Protein AF-A0A941CSI1-F1 (afdb_monomer_lite)

pLDDT: mean 92.73, std 9.18, range [42.25, 98.62]

Organism: NCBI:txid2804028

Radius of gyration: 14.14 Å; chains: 1; bounding box: 33×37×36 Å

Secondary structure (DSSP, 8-state):
-PPPP-EEEEEEEEETTEEEEEEEEEEESS-GGG--GGG-B---TTS-GGGS-B-EEEEEE-TTSSSEEEETTTGGG---S-EEEEEEEES--TTSPEEETTEEEPPPPPEEPPTTTTTT-------

Structure (mmCIF, N/CA/C/O backbone):
data_AF-A0A941CSI1-F1
#
_entry.id   AF-A0A941CSI1-F1
#
loop_
_atom_site.group_PDB
_atom_site.id
_atom_site.type_symbol
_atom_site.label_atom_id
_atom_site.label_alt_id
_atom_site.label_comp_id
_atom_site.label_asym_id
_atom_site.label_entity_id
_atom_site.label_seq_id
_atom_site.pdbx_PDB_ins_code
_atom_site.Cartn_x
_atom_site.Cartn_y
_atom_site.Cartn_z
_atom_site.occupancy
_atom_site.B_iso_or_equiv
_atom_site.auth_seq_id
_atom_site.auth_comp_id
_atom_site.auth_asym_id
_atom_site.auth_atom_id
_atom_site.pdbx_PDB_model_num
ATOM 1 N N . MET A 1 1 ? 10.626 20.847 -15.849 1.00 42.25 1 MET A N 1
ATOM 2 C CA . MET A 1 1 ? 9.239 20.467 -15.522 1.00 42.25 1 MET A CA 1
ATOM 3 C C . MET A 1 1 ? 9.378 19.477 -14.387 1.00 42.25 1 MET A C 1
ATOM 5 O O . MET A 1 1 ? 9.920 18.411 -14.632 1.00 42.25 1 MET A O 1
ATOM 9 N N . GLU A 1 2 ? 9.093 19.879 -13.151 1.00 48.81 2 GLU A N 1
ATOM 10 C CA . GLU A 1 2 ? 9.150 18.946 -12.020 1.00 48.81 2 GLU A CA 1
ATOM 11 C C . GLU A 1 2 ? 8.033 17.922 -12.222 1.00 48.81 2 GLU A C 1
ATOM 13 O O . GLU A 1 2 ? 6.860 18.289 -12.328 1.00 48.81 2 GLU A O 1
ATOM 18 N N . SER A 1 3 ? 8.395 16.652 -12.390 1.00 58.06 3 SER A N 1
ATOM 19 C CA . SER A 1 3 ? 7.420 15.567 -12.427 1.00 58.06 3 SER A CA 1
ATOM 20 C C . SER A 1 3 ? 6.704 15.548 -11.080 1.00 58.06 3 SER A C 1
ATOM 22 O O . SER A 1 3 ? 7.340 15.413 -10.037 1.00 58.06 3 SER A O 1
ATOM 24 N N . LYS A 1 4 ? 5.384 15.743 -11.085 1.00 75.44 4 LYS A N 1
ATOM 25 C CA . LYS A 1 4 ? 4.578 15.702 -9.865 1.00 75.44 4 LYS A CA 1
ATOM 26 C C . LYS A 1 4 ? 4.642 14.284 -9.293 1.00 75.44 4 LYS A C 1
ATOM 28 O O . LYS A 1 4 ? 4.272 13.348 -9.994 1.00 75.44 4 LYS A O 1
ATOM 33 N N . LEU A 1 5 ? 5.081 14.142 -8.042 1.00 86.50 5 LEU A N 1
ATOM 34 C CA . LEU A 1 5 ? 4.975 12.879 -7.313 1.00 86.50 5 LEU A CA 1
ATOM 35 C C . LEU A 1 5 ? 3.495 12.491 -7.197 1.00 86.50 5 LEU A C 1
ATOM 37 O O . LEU A 1 5 ? 2.645 13.315 -6.851 1.00 86.50 5 LEU A O 1
ATOM 41 N N . THR A 1 6 ? 3.186 11.246 -7.535 1.00 91.44 6 THR A N 1
ATOM 42 C CA . THR A 1 6 ? 1.833 10.695 -7.554 1.00 91.44 6 THR A CA 1
ATOM 43 C C . THR A 1 6 ? 1.827 9.331 -6.889 1.00 91.44 6 THR A C 1
ATOM 45 O O . THR A 1 6 ? 2.711 8.513 -7.136 1.00 91.44 6 THR A O 1
ATOM 48 N N . VAL A 1 7 ? 0.810 9.100 -6.061 1.00 96.56 7 VAL A N 1
ATOM 49 C CA . VAL A 1 7 ? 0.484 7.789 -5.505 1.00 96.56 7 VAL A CA 1
ATOM 50 C C . VAL A 1 7 ? -0.897 7.409 -6.007 1.00 96.56 7 VAL A C 1
ATOM 52 O O . VAL A 1 7 ? -1.847 8.186 -5.889 1.00 96.56 7 VAL A O 1
ATOM 55 N N . GLN A 1 8 ? -1.003 6.223 -6.584 1.00 97.06 8 GLN A N 1
ATOM 56 C CA . GLN A 1 8 ? -2.242 5.645 -7.068 1.00 97.06 8 GLN A CA 1
ATOM 57 C C . GLN A 1 8 ? -2.528 4.365 -6.293 1.00 97.06 8 GLN A C 1
ATOM 59 O O . GLN A 1 8 ? -1.763 3.408 -6.367 1.00 97.06 8 GLN A O 1
ATOM 64 N N . LEU A 1 9 ? -3.665 4.331 -5.603 1.00 97.94 9 LEU A N 1
ATOM 65 C CA . LEU A 1 9 ? -4.209 3.096 -5.053 1.00 97.94 9 LEU A CA 1
ATOM 66 C C . LEU A 1 9 ? -4.750 2.227 -6.192 1.00 97.94 9 LEU A C 1
ATOM 68 O O . LEU A 1 9 ? -5.655 2.646 -6.915 1.00 97.94 9 LEU A O 1
ATOM 72 N N . LEU A 1 10 ? -4.180 1.036 -6.359 1.00 98.12 10 LEU A N 1
A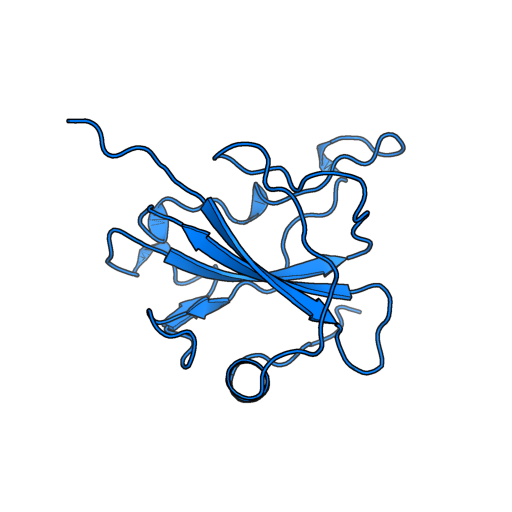TOM 73 C CA . LEU A 1 10 ? -4.622 0.051 -7.346 1.00 98.12 10 LEU A CA 1
ATOM 74 C C . LEU A 1 10 ? -5.722 -0.846 -6.777 1.00 98.12 10 LEU A C 1
ATOM 76 O O . LEU A 1 10 ? -6.675 -1.168 -7.485 1.00 98.12 10 LEU A O 1
ATOM 80 N N . GLY A 1 11 ? -5.625 -1.193 -5.494 1.00 98.06 11 GLY A N 1
ATOM 81 C CA . GLY A 1 11 ? -6.651 -1.968 -4.816 1.00 98.06 11 GLY A CA 1
ATOM 82 C C . GLY A 1 11 ? -6.427 -2.087 -3.316 1.00 98.06 11 GLY A C 1
ATOM 83 O O . GLY A 1 11 ? -5.312 -1.940 -2.818 1.00 98.06 11 GLY A O 1
ATOM 84 N N . VAL A 1 12 ? -7.527 -2.359 -2.620 1.00 98.19 12 VAL A N 1
ATOM 85 C CA . VAL A 1 12 ? -7.545 -2.859 -1.247 1.00 98.19 12 VAL A CA 1
ATOM 86 C C . VAL A 1 12 ? -8.178 -4.239 -1.308 1.00 98.19 12 VAL A C 1
ATOM 88 O O . VAL A 1 12 ? -9.248 -4.405 -1.907 1.00 98.19 12 VAL A O 1
ATOM 91 N N . TYR A 1 13 ? -7.515 -5.229 -0.725 1.00 97.69 13 TYR A N 1
ATOM 92 C CA . TYR A 1 13 ? -7.889 -6.623 -0.878 1.00 97.69 13 TYR A CA 1
ATOM 93 C C . TYR A 1 13 ? -8.148 -7.301 0.461 1.00 97.69 13 TYR A C 1
ATOM 95 O O . TYR A 1 13 ? -7.394 -7.127 1.415 1.00 97.69 13 TYR A O 1
ATOM 103 N N . THR A 1 14 ? -9.218 -8.090 0.522 1.00 96.06 14 THR A N 1
ATOM 104 C CA . THR A 1 14 ? -9.556 -8.920 1.683 1.00 96.06 14 THR A CA 1
ATOM 105 C C . THR A 1 14 ? -8.680 -10.166 1.729 1.00 96.06 14 THR A C 1
ATOM 107 O O . THR A 1 14 ? -8.491 -10.814 0.694 1.00 96.06 14 THR A O 1
ATOM 110 N N . ILE A 1 15 ? -8.252 -10.561 2.926 1.00 93.75 15 ILE A N 1
ATOM 111 C CA . ILE A 1 15 ? -7.527 -11.814 3.159 1.00 93.75 15 ILE A CA 1
ATOM 112 C C . ILE A 1 15 ? -8.504 -12.905 3.598 1.00 93.75 15 ILE A C 1
ATOM 114 O O . ILE A 1 15 ? -9.360 -12.701 4.459 1.00 93.75 15 ILE A O 1
ATOM 118 N N . ASN A 1 16 ? -8.425 -14.082 2.973 1.00 88.50 16 ASN A N 1
ATOM 119 C CA . ASN A 1 16 ? -9.360 -15.160 3.275 1.00 88.50 16 ASN A CA 1
ATOM 120 C C . ASN A 1 16 ? -9.166 -15.658 4.715 1.00 88.50 16 ASN A C 1
ATOM 122 O O . ASN A 1 16 ? -8.060 -16.008 5.112 1.00 88.50 16 ASN A O 1
ATOM 126 N N . GLY A 1 17 ? -10.253 -15.716 5.483 1.00 87.25 17 GLY A N 1
ATOM 127 C CA . GLY A 1 17 ? -10.224 -16.160 6.877 1.00 87.25 17 GLY A CA 1
ATOM 128 C C . GLY A 1 17 ? -9.753 -15.110 7.88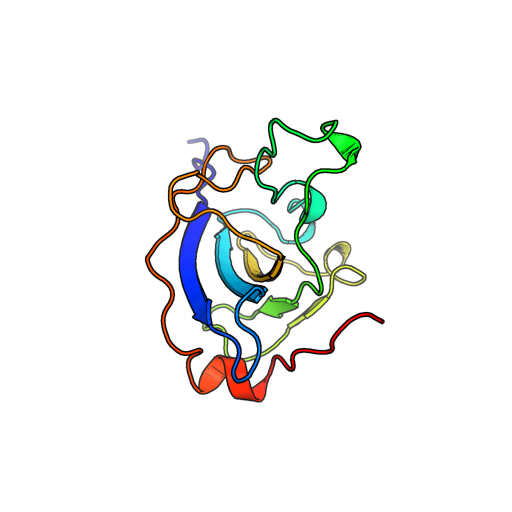8 1.00 87.25 17 GLY A C 1
ATOM 129 O O . GLY A 1 17 ? -9.740 -15.424 9.076 1.00 87.25 17 GLY A O 1
ATOM 130 N N . VAL A 1 18 ? -9.430 -13.879 7.463 1.00 89.50 18 VAL A N 1
ATOM 131 C CA . VAL A 1 18 ? -8.994 -12.797 8.362 1.00 89.50 18 VAL A CA 1
ATOM 132 C C . VAL A 1 18 ? -9.730 -11.496 8.033 1.00 89.50 18 VAL A C 1
ATOM 134 O O . VAL A 1 18 ? -9.596 -10.961 6.938 1.00 89.50 18 VAL A O 1
ATOM 137 N N . SER A 1 19 ? -10.537 -10.982 8.968 1.00 87.00 19 SER A N 1
ATOM 138 C CA . SER A 1 19 ? -11.393 -9.804 8.727 1.00 87.00 19 SER A CA 1
ATOM 139 C C . SER A 1 19 ? -10.685 -8.467 8.901 1.00 87.00 19 SER A C 1
ATOM 141 O O . SER A 1 19 ? -11.084 -7.475 8.296 1.00 87.00 19 SER A O 1
ATOM 143 N N . ASP A 1 20 ? -9.654 -8.436 9.739 1.00 91.31 20 ASP A N 1
ATOM 144 C CA . ASP A 1 20 ? -9.082 -7.183 10.230 1.00 91.31 20 ASP A CA 1
ATOM 145 C C . ASP A 1 20 ? -7.796 -6.802 9.491 1.00 91.31 20 ASP A C 1
ATOM 147 O O . ASP A 1 20 ? -7.148 -5.818 9.839 1.00 91.31 20 ASP A O 1
ATOM 151 N N . ILE A 1 21 ? -7.437 -7.563 8.455 1.00 94.62 21 ILE A N 1
ATOM 152 C CA . ILE A 1 21 ? -6.217 -7.387 7.671 1.00 94.62 21 ILE A CA 1
ATOM 153 C C . ILE A 1 21 ? -6.588 -7.208 6.213 1.00 94.62 21 ILE A C 1
ATOM 155 O O . ILE A 1 21 ? -7.387 -7.962 5.653 1.00 94.62 21 ILE A O 1
ATOM 159 N N . HIS A 1 22 ? -5.966 -6.212 5.599 1.00 96.81 22 HIS A N 1
ATOM 160 C CA . HIS A 1 22 ? -6.125 -5.932 4.186 1.00 96.81 22 HIS A CA 1
ATOM 161 C C . HIS A 1 22 ? -4.758 -5.825 3.528 1.00 96.81 22 HIS A C 1
ATOM 163 O O . HIS A 1 22 ? -3.845 -5.232 4.100 1.00 96.81 22 HIS A O 1
ATOM 169 N N . LEU A 1 23 ? -4.640 -6.363 2.316 1.00 97.75 23 LEU A N 1
ATOM 170 C CA . LEU A 1 23 ? -3.500 -6.111 1.440 1.00 97.75 23 LEU A CA 1
ATOM 171 C C . LEU A 1 23 ? -3.813 -4.884 0.588 1.00 97.75 23 LEU A C 1
ATOM 173 O O . LEU A 1 23 ? -4.852 -4.829 -0.070 1.00 97.75 23 LEU A O 1
ATOM 177 N N . LEU A 1 24 ? -2.927 -3.900 0.594 1.00 98.25 24 LEU A N 1
ATOM 178 C CA . LEU A 1 24 ? -3.029 -2.721 -0.251 1.00 98.25 24 LEU A CA 1
ATOM 179 C C . LEU A 1 24 ? -2.010 -2.851 -1.362 1.00 98.25 24 LEU A C 1
ATOM 181 O O . LEU A 1 24 ? -0.913 -3.344 -1.138 1.00 98.25 24 LEU A O 1
ATOM 185 N N . GLU A 1 25 ? -2.364 -2.375 -2.547 1.00 98.62 25 GLU A N 1
ATOM 186 C CA . GLU A 1 25 ? -1.449 -2.309 -3.677 1.00 98.62 25 GLU A CA 1
ATOM 187 C C . GLU A 1 25 ? -1.437 -0.893 -4.241 1.00 98.62 25 GLU A C 1
ATOM 189 O O . GLU A 1 25 ? -2.485 -0.337 -4.590 1.00 98.62 25 GLU A O 1
ATOM 194 N N . LEU A 1 26 ? -0.244 -0.313 -4.340 1.00 98.38 26 LEU A N 1
ATOM 195 C CA . LEU A 1 26 ? -0.021 1.057 -4.778 1.00 98.38 26 LEU A CA 1
ATOM 196 C C . LEU A 1 26 ? 0.921 1.102 -5.980 1.00 98.38 26 LEU A C 1
ATOM 198 O O . LEU A 1 26 ? 1.828 0.283 -6.116 1.00 98.38 26 LEU A O 1
ATOM 202 N N . ASN A 1 27 ? 0.736 2.123 -6.812 1.00 98.06 27 ASN A N 1
ATOM 203 C CA . ASN A 1 27 ? 1.721 2.576 -7.782 1.00 98.06 27 ASN A CA 1
ATOM 204 C C . ASN A 1 27 ? 2.188 3.984 -7.397 1.00 98.06 27 ASN A C 1
ATOM 206 O O . ASN A 1 27 ? 1.365 4.876 -7.184 1.00 98.06 27 ASN A O 1
ATOM 210 N N . ILE A 1 28 ? 3.495 4.184 -7.292 1.00 97.38 28 ILE A N 1
ATOM 211 C CA . ILE A 1 28 ? 4.125 5.407 -6.796 1.00 97.38 28 ILE A CA 1
ATOM 212 C C . ILE A 1 28 ? 5.108 5.883 -7.860 1.00 97.38 28 ILE A C 1
ATOM 214 O O . ILE A 1 28 ? 5.977 5.131 -8.293 1.00 97.38 28 ILE A O 1
ATOM 218 N N . SER A 1 29 ? 5.016 7.144 -8.275 1.00 96.31 29 SER A N 1
ATOM 219 C CA . SER A 1 29 ? 5.981 7.740 -9.207 1.00 96.31 29 SER A CA 1
ATOM 220 C C . SER A 1 29 ? 7.257 8.197 -8.481 1.00 96.31 29 SER A C 1
ATOM 222 O O . SER A 1 29 ? 7.573 9.388 -8.480 1.00 96.31 29 SER A O 1
ATOM 224 N N . SER A 1 30 ? 7.915 7.263 -7.795 1.00 95.56 30 SER A N 1
ATOM 225 C CA . SER A 1 30 ? 9.147 7.445 -7.023 1.00 95.56 30 SER A CA 1
ATOM 226 C C . SER A 1 30 ? 10.001 6.181 -7.126 1.00 95.56 30 SER A C 1
ATOM 228 O O . SER A 1 30 ? 9.446 5.084 -7.253 1.00 95.56 30 SER A O 1
ATOM 230 N N . SER A 1 31 ? 11.328 6.328 -7.049 1.00 95.44 31 SER A N 1
ATOM 231 C CA . SER A 1 31 ? 12.250 5.187 -6.952 1.00 95.44 31 SER A CA 1
ATOM 232 C C . SER A 1 31 ? 11.922 4.343 -5.718 1.00 95.44 31 SER A C 1
ATOM 234 O O . SER A 1 31 ? 11.568 4.940 -4.697 1.00 95.44 31 SER A O 1
ATOM 236 N N . PRO A 1 32 ? 12.079 3.006 -5.763 1.00 95.94 32 PRO A N 1
ATOM 237 C CA . PRO A 1 32 ? 11.899 2.149 -4.594 1.00 95.94 32 PRO A CA 1
ATOM 238 C C . PRO A 1 32 ? 12.679 2.633 -3.373 1.00 95.94 32 PRO A C 1
ATOM 240 O O . PRO A 1 32 ? 12.094 2.738 -2.304 1.00 95.94 32 PRO A O 1
ATOM 243 N N . SER A 1 33 ? 13.940 3.038 -3.559 1.00 94.88 33 SER A N 1
ATOM 244 C CA . SER A 1 33 ? 14.828 3.577 -2.514 1.00 94.88 33 SER A CA 1
ATOM 245 C C . SER A 1 33 ? 14.327 4.860 -1.836 1.00 94.88 33 SER A C 1
ATOM 247 O O . SER A 1 33 ? 14.818 5.238 -0.780 1.00 94.88 33 SER A O 1
ATOM 249 N N . ASP A 1 34 ? 13.393 5.580 -2.463 1.00 95.25 34 ASP A N 1
ATOM 250 C CA . ASP A 1 34 ? 12.836 6.828 -1.930 1.00 95.25 34 ASP A CA 1
ATOM 25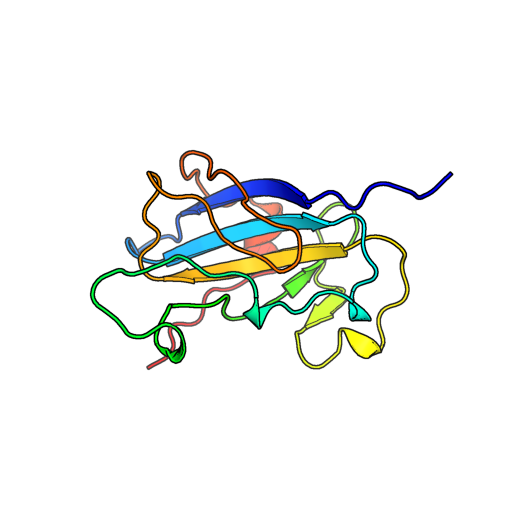1 C C . ASP A 1 34 ? 11.510 6.600 -1.179 1.00 95.25 34 ASP A C 1
ATOM 253 O O . ASP A 1 34 ? 10.942 7.553 -0.630 1.00 95.25 34 ASP A O 1
ATOM 257 N N . VAL A 1 35 ? 10.982 5.369 -1.199 1.00 95.25 35 VAL A N 1
ATOM 258 C CA . VAL A 1 35 ? 9.714 5.002 -0.560 1.00 95.25 35 VAL A CA 1
ATOM 259 C C . VAL A 1 35 ? 9.971 4.585 0.888 1.00 95.25 35 VAL A C 1
ATOM 261 O O . VAL A 1 35 ? 10.370 3.460 1.172 1.00 95.25 35 VAL A O 1
ATOM 264 N N . ASP A 1 36 ? 9.655 5.476 1.823 1.00 95.12 36 ASP A N 1
ATOM 265 C CA . ASP A 1 36 ? 9.532 5.167 3.244 1.00 95.12 36 ASP A CA 1
ATOM 266 C C . ASP A 1 36 ? 8.206 4.442 3.486 1.00 95.12 36 ASP A C 1
ATOM 268 O O . ASP A 1 36 ? 7.144 5.056 3.658 1.00 95.12 36 ASP A O 1
ATOM 272 N N . VAL A 1 37 ? 8.267 3.110 3.491 1.00 94.75 37 VAL A N 1
ATOM 273 C CA . VAL A 1 37 ? 7.069 2.287 3.663 1.00 94.75 37 VAL A CA 1
ATOM 274 C C . VAL A 1 37 ? 6.460 2.440 5.067 1.00 94.75 37 VAL A C 1
ATOM 276 O O . VAL A 1 37 ? 5.242 2.373 5.234 1.00 94.75 37 VAL A O 1
ATOM 279 N N . SER A 1 38 ? 7.269 2.794 6.071 1.00 93.25 38 SER A N 1
ATOM 280 C CA . SER A 1 38 ? 6.774 3.075 7.425 1.00 93.25 38 SER A CA 1
ATOM 281 C C . SER A 1 38 ? 5.915 4.345 7.493 1.00 93.25 38 SER A C 1
ATOM 283 O O . SER A 1 38 ? 5.132 4.527 8.427 1.00 93.25 38 SER A O 1
ATOM 285 N N . SER A 1 39 ? 6.003 5.215 6.479 1.00 95.31 39 SER A N 1
ATOM 286 C CA . SER A 1 39 ? 5.164 6.409 6.387 1.00 95.31 39 SER A CA 1
ATOM 287 C C . SER A 1 39 ? 3.702 6.097 6.056 1.00 95.31 39 SER A C 1
ATOM 289 O O . SER A 1 39 ? 2.843 6.938 6.335 1.00 95.31 39 SER A O 1
ATOM 291 N N . PHE A 1 40 ? 3.405 4.917 5.489 1.00 97.00 40 PHE A N 1
ATOM 292 C CA . PHE A 1 40 ? 2.037 4.486 5.206 1.00 97.00 40 PHE A CA 1
ATOM 293 C C . PHE A 1 40 ? 1.332 4.096 6.504 1.00 97.00 40 PHE A C 1
ATOM 295 O O . PHE A 1 40 ? 1.638 3.071 7.102 1.00 97.00 40 PHE A O 1
ATOM 302 N N . THR A 1 41 ? 0.391 4.924 6.957 1.00 97.25 41 THR A N 1
ATOM 303 C CA . THR A 1 41 ? -0.267 4.760 8.263 1.00 97.25 41 THR A CA 1
ATOM 304 C C . THR A 1 41 ? -1.683 5.332 8.271 1.00 97.25 41 THR A C 1
ATOM 306 O O . THR A 1 41 ? -2.047 6.125 7.405 1.00 97.25 41 THR A O 1
ATOM 309 N N . GLN A 1 42 ? -2.500 4.985 9.265 1.00 96.56 42 GLN A N 1
ATOM 310 C CA . GLN A 1 42 ? -3.749 5.691 9.552 1.00 96.56 42 GLN A CA 1
ATOM 311 C C . GLN A 1 42 ? -3.729 6.303 10.947 1.00 96.56 42 GLN A C 1
ATOM 313 O O . GLN A 1 42 ? -3.304 5.689 11.923 1.00 96.56 42 GLN A O 1
ATOM 318 N N . LYS A 1 43 ? -4.263 7.524 11.047 1.00 94.69 43 LYS A N 1
ATOM 319 C CA . LYS A 1 43 ? -4.438 8.202 12.327 1.00 94.69 43 LYS A CA 1
ATOM 320 C C . LYS A 1 43 ? -5.444 7.463 13.209 1.00 94.69 43 LYS A C 1
ATOM 322 O O . LYS A 1 43 ? -6.647 7.459 12.918 1.00 94.69 43 LYS A O 1
ATOM 327 N N . ASP A 1 44 ? -4.964 6.979 14.350 1.00 93.88 44 ASP A N 1
ATOM 328 C CA . ASP A 1 44 ? -5.803 6.571 15.473 1.00 93.88 44 ASP A CA 1
ATOM 329 C C . ASP A 1 44 ? -5.782 7.652 16.563 1.00 93.88 44 ASP A C 1
ATOM 331 O O . ASP A 1 44 ? -4.779 7.870 17.239 1.00 93.88 44 ASP A O 1
ATOM 335 N N . ASP A 1 45 ? -6.910 8.341 16.746 1.00 92.38 45 ASP A N 1
ATOM 336 C CA . ASP A 1 45 ? -7.062 9.399 17.753 1.00 92.38 45 ASP A CA 1
ATOM 337 C C . ASP A 1 45 ? -6.979 8.880 19.200 1.00 92.38 45 ASP A C 1
ATOM 339 O O . ASP A 1 45 ? -6.883 9.677 20.134 1.00 92.38 45 ASP A O 1
ATOM 343 N N . LYS A 1 46 ? -7.032 7.558 19.402 1.00 93.69 46 LYS A N 1
ATOM 344 C CA . LYS A 1 46 ? -6.923 6.915 20.717 1.00 93.69 46 LYS A CA 1
ATOM 345 C C . LYS A 1 46 ? -5.481 6.593 21.106 1.00 93.69 46 LYS A C 1
ATOM 347 O O . LYS A 1 46 ? -5.239 6.286 22.272 1.00 93.69 46 LYS A O 1
ATOM 352 N N . LEU A 1 47 ? -4.547 6.644 20.157 1.00 93.62 47 LEU A N 1
ATOM 353 C CA . LEU A 1 47 ? -3.157 6.241 20.341 1.00 93.62 47 LEU A CA 1
ATOM 354 C C . LEU A 1 47 ? -2.201 7.409 20.057 1.00 93.62 47 LEU A C 1
ATOM 356 O O . LEU A 1 47 ? -2.501 8.276 19.227 1.00 93.62 47 LEU A O 1
ATOM 360 N N . PRO A 1 48 ? -1.032 7.458 20.721 1.00 94.94 48 PRO A N 1
ATOM 361 C CA . PRO A 1 48 ? 0.032 8.360 20.305 1.00 94.94 48 PRO A CA 1
ATOM 362 C C . PRO A 1 48 ? 0.524 7.985 18.896 1.00 94.94 48 PRO A C 1
ATOM 364 O O . PRO A 1 48 ? 0.391 6.843 18.458 1.00 94.94 48 PRO A O 1
ATOM 367 N N . LYS A 1 49 ? 1.071 8.968 18.168 1.00 90.62 49 LYS A N 1
ATOM 368 C CA . LYS A 1 49 ? 1.415 8.831 16.740 1.00 90.62 49 LYS A CA 1
ATOM 369 C C . LYS A 1 49 ? 2.404 7.698 16.450 1.00 90.62 49 LYS A C 1
ATOM 371 O O . LYS A 1 49 ? 2.302 7.053 15.417 1.00 90.62 49 LYS A O 1
ATOM 376 N N . ASP A 1 50 ? 3.357 7.479 17.344 1.00 92.00 50 ASP A N 1
ATOM 377 C CA . ASP A 1 50 ? 4.354 6.405 17.263 1.00 92.00 50 ASP A CA 1
ATOM 378 C C . ASP A 1 50 ? 3.765 5.000 17.471 1.00 92.00 50 ASP A C 1
ATOM 380 O O . ASP A 1 50 ? 4.447 4.011 17.234 1.00 92.00 50 ASP A O 1
ATOM 384 N N . SER A 1 51 ? 2.507 4.916 17.904 1.00 92.38 51 SER A N 1
ATOM 385 C CA . SER A 1 51 ? 1.755 3.672 18.077 1.00 92.38 51 SER A CA 1
ATOM 386 C C . SER A 1 51 ? 0.680 3.477 17.004 1.00 92.38 51 SER A C 1
ATOM 388 O O . SER A 1 51 ? -0.135 2.560 17.111 1.00 92.38 51 SER A O 1
ATOM 390 N N . TRP A 1 52 ? 0.622 4.347 15.991 1.00 95.00 52 TRP A N 1
ATOM 391 C CA . TRP A 1 52 ? -0.259 4.125 14.847 1.00 95.00 52 TRP A CA 1
ATOM 392 C C . TRP A 1 52 ? 0.235 2.937 14.029 1.00 95.00 52 TRP A C 1
ATOM 394 O O . TRP A 1 52 ? 1.435 2.730 13.879 1.00 95.00 52 TRP A O 1
ATOM 404 N N . GLN A 1 53 ? -0.707 2.163 13.492 1.00 92.88 53 GLN A N 1
ATOM 405 C CA . GLN A 1 53 ? -0.380 1.037 12.624 1.00 92.88 53 GLN A CA 1
ATOM 406 C C . GLN A 1 53 ? 0.276 1.546 11.342 1.00 92.88 53 GLN A C 1
ATOM 408 O O . GLN A 1 53 ? -0.199 2.517 10.742 1.00 92.88 53 GLN A O 1
ATOM 413 N N . THR A 1 54 ? 1.351 0.887 10.933 1.00 95.25 54 THR A N 1
ATOM 414 C CA . THR A 1 54 ? 2.046 1.139 9.672 1.00 95.25 54 THR A CA 1
ATOM 415 C C . THR A 1 54 ? 1.898 -0.061 8.750 1.00 95.25 54 THR A C 1
ATOM 417 O O . THR A 1 54 ? 1.394 -1.108 9.166 1.00 95.25 54 THR A O 1
ATOM 420 N N . ALA A 1 55 ? 2.342 0.098 7.506 1.00 95.88 55 ALA A N 1
ATOM 421 C CA . ALA A 1 55 ? 2.528 -1.022 6.599 1.00 95.88 55 ALA A CA 1
ATOM 422 C C . ALA A 1 55 ? 3.345 -2.150 7.258 1.00 95.88 55 ALA A C 1
ATOM 424 O O . ALA A 1 55 ? 4.195 -1.899 8.119 1.00 95.88 55 ALA A O 1
ATOM 425 N N . TYR A 1 56 ? 3.017 -3.378 6.866 1.00 93.38 56 TYR A N 1
ATOM 426 C CA . TYR A 1 56 ? 3.646 -4.612 7.315 1.00 93.38 56 TYR A CA 1
ATOM 427 C C . TYR A 1 56 ? 3.844 -5.559 6.126 1.00 93.38 56 TYR A C 1
ATOM 429 O O . TYR A 1 56 ? 2.977 -5.621 5.251 1.00 93.38 56 TYR A O 1
ATOM 437 N N . ASP A 1 57 ? 4.953 -6.303 6.139 1.00 94.19 57 ASP A N 1
ATOM 438 C CA . ASP A 1 57 ? 5.330 -7.325 5.152 1.00 94.19 57 ASP A CA 1
ATOM 439 C C . ASP A 1 57 ? 5.248 -6.801 3.710 1.00 94.19 57 ASP A C 1
ATOM 441 O O . ASP A 1 57 ? 4.335 -7.069 2.925 1.00 94.19 57 ASP A O 1
ATOM 445 N N . GLU A 1 58 ? 6.187 -5.906 3.413 1.00 95.75 58 GLU A N 1
ATOM 446 C CA . GLU A 1 58 ? 6.244 -5.146 2.179 1.00 95.75 58 GLU A CA 1
ATOM 447 C C . GLU A 1 58 ? 6.858 -5.942 1.026 1.00 95.75 58 GLU A C 1
ATOM 449 O O . GLU A 1 58 ? 8.010 -6.386 1.075 1.00 95.75 58 GLU A O 1
ATOM 454 N N . HIS A 1 59 ? 6.139 -5.976 -0.091 1.00 97.56 59 HIS A N 1
ATOM 455 C CA . HIS A 1 59 ? 6.589 -6.574 -1.338 1.00 97.56 59 HIS A CA 1
ATOM 456 C C . HIS A 1 59 ? 6.661 -5.527 -2.446 1.00 97.56 59 HIS A C 1
ATOM 458 O O . HIS A 1 59 ? 5.644 -4.984 -2.887 1.00 97.56 59 HIS A O 1
ATOM 464 N N . PHE A 1 60 ? 7.866 -5.279 -2.951 1.00 98.00 60 PHE A N 1
ATOM 465 C CA . PHE A 1 60 ? 8.080 -4.510 -4.171 1.00 98.00 60 PHE A CA 1
ATOM 466 C C . PHE A 1 60 ? 7.818 -5.421 -5.364 1.00 98.00 60 PHE A C 1
ATOM 468 O O . PHE A 1 60 ? 8.344 -6.533 -5.438 1.00 98.00 60 PHE A O 1
ATOM 475 N N . LEU A 1 61 ? 6.993 -4.958 -6.295 1.00 98.31 61 LEU A N 1
ATOM 476 C CA . LEU A 1 61 ? 6.513 -5.739 -7.426 1.00 98.31 61 LEU A CA 1
ATOM 477 C C . LEU A 1 61 ? 7.067 -5.201 -8.745 1.00 98.31 61 LEU A C 1
ATOM 479 O O . LEU A 1 61 ? 7.370 -4.013 -8.873 1.00 98.31 61 LEU A O 1
ATOM 483 N N . ASN A 1 62 ? 7.140 -6.070 -9.751 1.00 97.06 62 ASN A N 1
ATOM 484 C CA . ASN A 1 62 ? 7.337 -5.639 -11.134 1.00 97.06 62 ASN A CA 1
ATOM 485 C C . ASN A 1 62 ? 6.142 -4.793 -11.640 1.00 97.06 62 ASN A C 1
ATOM 487 O O . ASN A 1 62 ? 5.080 -4.721 -11.013 1.00 97.06 62 ASN A O 1
ATOM 491 N N . ASP A 1 63 ? 6.301 -4.151 -12.801 1.00 95.81 63 ASP A N 1
ATOM 492 C CA . ASP A 1 63 ? 5.334 -3.176 -13.331 1.00 95.81 63 ASP A CA 1
ATOM 493 C C . ASP A 1 63 ? 3.903 -3.716 -13.462 1.00 95.81 63 ASP A C 1
ATOM 495 O O . ASP A 1 63 ? 2.942 -2.975 -13.243 1.00 95.81 63 ASP A O 1
ATOM 499 N N . ASP A 1 64 ? 3.728 -4.996 -13.799 1.00 96.12 64 ASP A N 1
ATOM 500 C CA . ASP A 1 64 ? 2.414 -5.627 -13.962 1.00 96.12 64 ASP A CA 1
ATOM 501 C C . ASP A 1 64 ? 1.899 -6.333 -12.691 1.00 96.12 64 ASP A C 1
ATOM 503 O O . ASP A 1 64 ? 0.715 -6.689 -12.623 1.00 96.12 64 ASP A O 1
ATOM 507 N N . GLY A 1 65 ? 2.714 -6.388 -11.634 1.00 97.38 65 GLY A N 1
ATOM 508 C CA . GLY A 1 65 ? 2.354 -6.935 -10.332 1.00 97.38 65 GLY A CA 1
ATOM 509 C C . GLY A 1 65 ? 2.192 -8.453 -10.356 1.00 97.38 65 GLY A C 1
ATOM 510 O O . GLY A 1 65 ? 1.279 -8.978 -9.713 1.00 97.38 65 GLY A O 1
ATOM 511 N N . THR A 1 66 ? 3.002 -9.137 -11.162 1.00 97.69 66 THR A N 1
ATOM 512 C CA . THR A 1 66 ? 3.020 -10.599 -11.303 1.00 97.69 66 THR A CA 1
ATOM 513 C C . THR A 1 66 ? 4.229 -11.258 -10.648 1.00 97.69 66 THR A C 1
ATOM 515 O O . THR A 1 66 ? 4.224 -12.478 -10.509 1.00 97.69 66 THR A O 1
ATOM 518 N N . GLU A 1 67 ? 5.224 -10.482 -10.214 1.00 97.62 67 GLU A N 1
ATOM 519 C CA . GLU A 1 67 ? 6.434 -10.973 -9.547 1.00 97.62 67 GLU A CA 1
ATOM 520 C C . GLU A 1 67 ? 6.837 -10.034 -8.405 1.00 97.62 67 GLU A C 1
ATOM 522 O O . GLU A 1 67 ? 6.742 -8.810 -8.542 1.00 97.62 67 GLU A O 1
ATOM 527 N N . VAL A 1 68 ? 7.327 -10.606 -7.301 1.00 97.75 68 VAL A N 1
ATOM 528 C CA . VAL A 1 68 ? 8.032 -9.861 -6.250 1.00 97.75 68 VAL A CA 1
ATOM 529 C C . VAL A 1 68 ? 9.479 -9.676 -6.696 1.00 97.75 68 VAL A C 1
ATOM 531 O O . VAL A 1 68 ? 10.178 -10.651 -6.970 1.00 97.75 68 VAL A O 1
ATOM 534 N N . ILE A 1 69 ? 9.918 -8.424 -6.786 1.00 96.94 69 ILE A N 1
ATOM 535 C CA . ILE A 1 69 ? 11.273 -8.042 -7.210 1.00 96.94 69 ILE A CA 1
ATOM 536 C C . ILE A 1 69 ? 12.152 -7.583 -6.046 1.00 96.94 69 ILE A C 1
ATOM 538 O O . ILE A 1 69 ? 13.349 -7.396 -6.237 1.00 96.94 69 ILE A O 1
ATOM 542 N N . GLY A 1 70 ? 11.576 -7.410 -4.857 1.00 95.62 70 GLY A N 1
ATOM 543 C CA . GLY A 1 70 ? 12.321 -7.125 -3.640 1.00 95.62 70 GLY A CA 1
ATOM 544 C C . GLY A 1 70 ? 11.423 -6.949 -2.422 1.00 95.62 70 GLY A C 1
ATOM 545 O O . GLY A 1 70 ? 10.198 -6.870 -2.524 1.00 95.62 70 GLY A O 1
ATOM 546 N N . THR A 1 71 ? 12.063 -6.871 -1.267 1.00 93.75 71 THR A N 1
ATOM 547 C CA . THR A 1 71 ? 11.442 -6.652 0.046 1.00 93.75 71 THR A CA 1
ATOM 548 C C . THR A 1 71 ? 11.900 -5.328 0.658 1.00 93.75 71 THR A C 1
ATOM 550 O O . THR A 1 71 ? 12.759 -4.637 0.101 1.00 93.75 71 THR A O 1
ATOM 553 N N . TYR A 1 72 ? 11.398 -4.989 1.849 1.00 88.06 72 TYR A N 1
ATOM 554 C CA . TYR A 1 72 ? 11.908 -3.854 2.626 1.00 88.06 72 TYR A CA 1
ATOM 555 C C . TYR A 1 72 ? 13.435 -3.895 2.840 1.00 88.06 72 TYR A C 1
ATOM 557 O O . TYR A 1 72 ? 14.080 -2.855 2.862 1.00 88.06 72 TYR A O 1
ATOM 565 N N . LEU A 1 73 ? 14.066 -5.069 2.943 1.00 89.88 73 LEU A N 1
ATOM 566 C CA . LEU A 1 73 ? 15.523 -5.154 3.133 1.00 89.88 73 LEU A CA 1
ATOM 567 C C . LEU A 1 73 ? 16.327 -4.924 1.844 1.00 89.88 73 LEU A C 1
ATOM 569 O O . LEU A 1 73 ? 17.533 -4.693 1.902 1.00 89.88 73 LEU A O 1
ATOM 573 N N . GLU A 1 74 ? 15.676 -5.006 0.687 1.00 92.06 74 GLU A N 1
ATOM 574 C CA . GLU A 1 74 ? 16.329 -5.028 -0.625 1.00 92.06 74 GLU A CA 1
ATOM 575 C C . GLU A 1 74 ? 15.993 -3.791 -1.469 1.00 92.06 74 GLU A C 1
ATOM 577 O O . GLU A 1 74 ? 16.626 -3.570 -2.503 1.00 92.06 74 GLU A O 1
ATOM 582 N N . HIS A 1 75 ? 15.031 -2.970 -1.029 1.00 89.12 75 HIS A N 1
ATOM 583 C CA . HIS A 1 75 ? 14.494 -1.847 -1.802 1.00 89.12 75 HIS A CA 1
ATOM 584 C C . HIS A 1 75 ? 15.552 -0.818 -2.228 1.00 89.12 75 HIS A C 1
ATOM 586 O O . HIS A 1 75 ? 15.482 -0.309 -3.345 1.00 89.12 75 HIS A O 1
ATOM 592 N N . ASP A 1 76 ? 16.583 -0.589 -1.408 1.00 89.62 76 ASP A N 1
ATOM 593 C CA . ASP A 1 76 ? 17.713 0.300 -1.721 1.00 89.62 76 ASP A CA 1
ATOM 594 C C . ASP A 1 76 ? 18.536 -0.150 -2.938 1.00 89.62 76 ASP A C 1
ATOM 596 O O . ASP A 1 76 ? 19.226 0.652 -3.568 1.00 89.62 76 ASP A O 1
ATOM 600 N N . SER A 1 77 ? 18.499 -1.445 -3.265 1.00 90.62 77 SER A N 1
ATOM 601 C CA . SER A 1 77 ? 19.219 -2.011 -4.412 1.00 90.62 77 SER A CA 1
ATOM 602 C C . SER A 1 77 ? 18.379 -2.027 -5.690 1.00 90.62 77 SER A C 1
ATOM 604 O O . SER A 1 77 ? 18.908 -2.327 -6.765 1.00 90.62 77 SER A O 1
ATOM 606 N N . LEU A 1 78 ? 17.081 -1.721 -5.598 1.00 91.50 78 LEU A N 1
ATOM 607 C CA . LEU A 1 78 ? 16.188 -1.675 -6.748 1.00 91.50 78 LEU A CA 1
ATOM 608 C C . LEU A 1 78 ? 16.383 -0.365 -7.515 1.00 91.50 78 LEU A C 1
ATOM 610 O O . LEU A 1 78 ? 16.496 0.715 -6.940 1.00 91.50 78 LEU A O 1
ATOM 614 N N . ILE A 1 79 ? 16.405 -0.464 -8.843 1.00 90.56 79 ILE A N 1
ATOM 615 C CA . ILE A 1 79 ? 16.631 0.674 -9.737 1.00 90.56 79 ILE A CA 1
ATOM 616 C C . ILE A 1 79 ? 15.350 0.935 -10.524 1.00 90.56 79 ILE A C 1
ATOM 618 O O . ILE A 1 79 ? 14.873 0.059 -11.242 1.00 90.56 79 ILE A O 1
ATOM 622 N N . GLY A 1 80 ? 14.826 2.155 -10.438 1.00 90.75 80 GLY A N 1
ATOM 623 C CA . GLY A 1 80 ? 13.650 2.583 -11.191 1.00 90.75 80 GLY A CA 1
ATOM 624 C C . GLY A 1 80 ? 13.240 4.011 -10.847 1.00 90.75 80 GLY A C 1
ATOM 625 O O . GLY A 1 80 ? 13.753 4.605 -9.906 1.00 90.75 80 GLY A O 1
ATOM 626 N N . ASP A 1 81 ? 12.315 4.575 -11.619 1.00 93.31 81 ASP A N 1
ATOM 627 C CA . ASP A 1 81 ? 11.685 5.876 -11.347 1.00 93.31 81 ASP A CA 1
ATOM 628 C C . ASP A 1 81 ? 10.239 5.735 -10.834 1.00 93.31 81 ASP A C 1
ATOM 630 O O . ASP A 1 81 ? 9.548 6.730 -10.590 1.00 93.31 81 ASP A O 1
ATOM 634 N N . LYS A 1 82 ? 9.779 4.490 -10.685 1.00 95.38 82 LYS A N 1
ATOM 635 C CA . LYS A 1 82 ? 8.450 4.110 -10.217 1.00 95.38 82 LYS A CA 1
ATOM 636 C C . LYS A 1 82 ? 8.541 2.891 -9.320 1.00 95.38 82 LYS A C 1
ATOM 638 O O . LYS A 1 82 ? 9.427 2.055 -9.475 1.00 95.38 82 LYS A O 1
ATOM 643 N N . THR A 1 83 ? 7.566 2.787 -8.433 1.00 97.56 83 THR A N 1
ATOM 644 C CA . THR A 1 83 ? 7.438 1.698 -7.479 1.00 97.56 83 THR A CA 1
ATOM 645 C C . THR A 1 83 ? 6.025 1.164 -7.520 1.00 97.56 83 THR A C 1
ATOM 647 O O . THR A 1 83 ? 5.071 1.896 -7.256 1.00 97.56 83 THR A O 1
ATOM 650 N N . ARG A 1 84 ? 5.893 -0.132 -7.790 1.00 98.31 84 ARG A N 1
ATOM 651 C CA . ARG A 1 84 ? 4.689 -0.878 -7.459 1.00 98.31 84 ARG A CA 1
ATOM 652 C C . ARG A 1 84 ? 4.957 -1.633 -6.170 1.00 98.31 84 ARG A C 1
ATOM 654 O O . ARG A 1 84 ? 5.941 -2.358 -6.084 1.00 98.31 84 ARG A O 1
ATOM 661 N N . ILE A 1 85 ? 4.114 -1.438 -5.169 1.00 98.31 85 ILE A N 1
ATOM 662 C CA . ILE A 1 85 ? 4.297 -2.055 -3.855 1.00 98.31 85 ILE A CA 1
ATOM 663 C C . ILE A 1 85 ? 2.976 -2.623 -3.366 1.00 98.31 85 ILE A C 1
ATOM 665 O O . ILE A 1 85 ? 1.918 -2.030 -3.596 1.00 98.31 85 ILE A O 1
ATOM 669 N N . ALA A 1 86 ? 3.051 -3.765 -2.697 1.00 98.38 86 ALA A N 1
ATOM 670 C CA . ALA A 1 86 ? 1.968 -4.306 -1.906 1.00 98.38 86 ALA A CA 1
ATOM 671 C C . ALA A 1 86 ? 2.422 -4.491 -0.457 1.00 98.38 86 ALA A C 1
ATOM 673 O O . ALA A 1 86 ? 3.560 -4.874 -0.216 1.00 98.38 86 ALA A O 1
ATOM 674 N N . PHE A 1 87 ? 1.547 -4.192 0.494 1.00 97.81 87 PHE A N 1
ATOM 675 C CA . PHE A 1 87 ? 1.803 -4.378 1.923 1.00 97.81 87 PHE A CA 1
ATOM 676 C C . PHE A 1 87 ? 0.491 -4.603 2.668 1.00 97.81 87 PHE A C 1
ATOM 678 O O . PHE A 1 87 ? -0.588 -4.216 2.199 1.00 97.81 87 PHE A O 1
ATOM 685 N N . PHE A 1 88 ? 0.576 -5.205 3.845 1.00 96.94 88 PHE A N 1
ATOM 686 C CA . PHE A 1 88 ? -0.565 -5.428 4.715 1.00 96.94 88 PHE A CA 1
ATOM 687 C C . PHE A 1 88 ? -0.765 -4.271 5.690 1.00 96.94 88 PHE A C 1
ATOM 689 O O . PHE A 1 88 ? 0.173 -3.590 6.098 1.00 96.94 88 PHE A O 1
ATOM 696 N N . MET A 1 89 ? -2.018 -4.066 6.083 1.00 96.12 89 MET A N 1
ATOM 697 C CA . MET A 1 89 ? -2.411 -3.140 7.139 1.00 96.12 89 MET A CA 1
ATOM 698 C C . MET A 1 89 ? -3.473 -3.785 8.023 1.00 96.12 89 MET A C 1
ATOM 700 O O . MET A 1 89 ? -4.458 -4.345 7.528 1.00 96.12 89 MET A O 1
ATOM 704 N N . TYR A 1 90 ? -3.297 -3.633 9.331 1.00 93.44 90 TYR A N 1
ATOM 705 C CA . TYR A 1 90 ? -4.262 -4.055 10.338 1.00 93.44 90 TYR A CA 1
ATOM 706 C C . TYR A 1 90 ? -5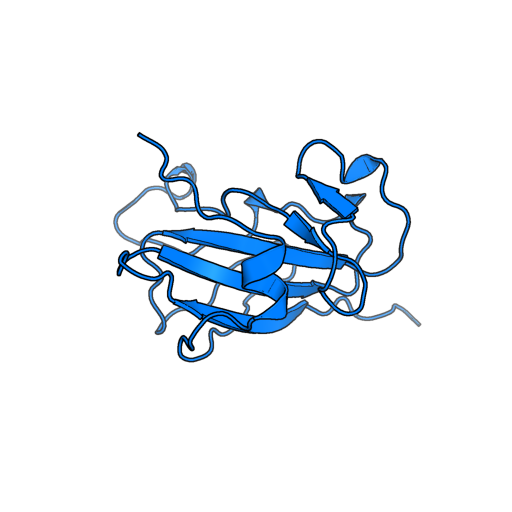.269 -2.937 10.648 1.00 93.44 90 TYR A C 1
ATOM 708 O O . TYR A 1 90 ? -4.914 -1.760 10.697 1.00 93.44 90 TYR A O 1
ATOM 716 N N . PHE A 1 91 ? -6.522 -3.320 10.903 1.00 91.69 91 PHE A N 1
ATOM 717 C CA . PHE A 1 91 ? -7.599 -2.472 11.431 1.00 91.69 91 PHE A CA 1
ATOM 718 C C . PHE A 1 91 ? -7.862 -1.175 10.645 1.00 91.69 91 PHE A C 1
ATOM 720 O O . PHE A 1 91 ? -8.130 -0.127 11.236 1.00 91.69 91 PHE A O 1
ATOM 727 N N . ILE A 1 92 ? -7.815 -1.241 9.312 1.00 93.56 92 ILE A N 1
ATOM 728 C CA . ILE A 1 92 ? -8.105 -0.083 8.459 1.00 93.56 92 ILE A CA 1
ATOM 729 C C . ILE A 1 92 ? -9.528 0.448 8.675 1.00 93.56 92 ILE A C 1
ATOM 731 O O . ILE A 1 92 ? -10.514 -0.285 8.580 1.00 93.56 92 ILE A O 1
ATOM 735 N N . ASP A 1 93 ? -9.631 1.764 8.855 1.00 94.12 93 ASP A N 1
ATOM 736 C CA . ASP A 1 93 ? -10.879 2.516 8.774 1.00 94.12 93 ASP A CA 1
ATOM 737 C C . ASP A 1 93 ? -11.053 3.083 7.359 1.00 94.12 93 ASP A C 1
ATOM 739 O O . ASP A 1 93 ? -10.392 4.045 6.963 1.00 94.12 93 ASP A O 1
ATOM 743 N N . PHE A 1 94 ? -11.983 2.507 6.598 1.00 94.38 94 PHE A N 1
ATOM 744 C CA . PHE A 1 94 ? -12.296 2.923 5.226 1.00 94.38 94 PHE A CA 1
ATOM 745 C C . PHE A 1 94 ? -12.918 4.326 5.117 1.00 94.38 94 PHE A C 1
ATOM 747 O O . PHE A 1 94 ? -13.033 4.853 4.0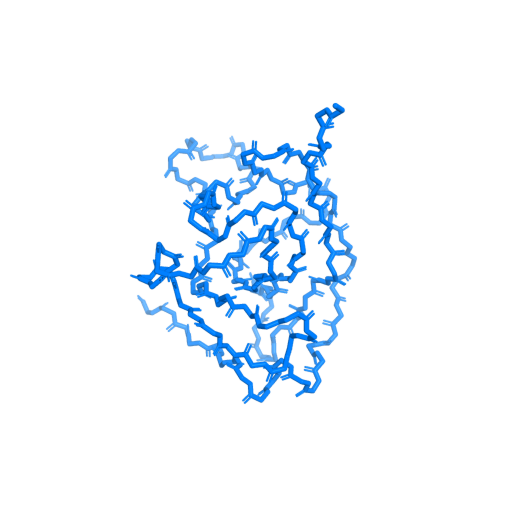13 1.00 94.38 94 PHE A O 1
ATOM 754 N N . ASN A 1 95 ? -13.317 4.949 6.232 1.00 94.19 95 ASN A N 1
ATOM 755 C CA . ASN A 1 95 ? -13.815 6.330 6.242 1.00 94.19 95 ASN A CA 1
ATOM 756 C C . ASN A 1 95 ? -12.695 7.366 6.408 1.00 94.19 95 ASN A C 1
ATOM 758 O O . ASN A 1 95 ? -12.968 8.569 6.424 1.00 94.19 95 ASN A O 1
ATOM 762 N N . LYS A 1 96 ? -11.447 6.914 6.562 1.00 94.56 96 LYS A N 1
ATOM 763 C CA . LYS A 1 96 ? -10.269 7.761 6.729 1.00 94.56 96 LYS A CA 1
ATOM 764 C C . LYS A 1 96 ? -9.266 7.501 5.601 1.00 94.56 96 LYS A C 1
ATOM 766 O O . LYS A 1 96 ? -9.141 6.366 5.142 1.00 94.56 96 LYS A O 1
ATOM 771 N N . PRO A 1 97 ? -8.515 8.524 5.165 1.00 96.50 97 PRO A N 1
ATOM 772 C CA . PRO A 1 97 ? -7.428 8.308 4.225 1.00 96.50 97 PRO A CA 1
ATOM 773 C C . PRO A 1 97 ? -6.286 7.534 4.892 1.00 96.50 97 PRO A C 1
ATOM 775 O O . PRO A 1 97 ? -6.082 7.612 6.106 1.00 96.50 97 PRO A O 1
ATOM 778 N N . LEU A 1 98 ? -5.507 6.831 4.077 1.00 96.81 98 LEU A N 1
ATOM 779 C CA . LEU A 1 98 ? -4.155 6.424 4.437 1.00 96.81 98 LEU A CA 1
ATOM 780 C C . LEU A 1 98 ? -3.234 7.647 4.310 1.00 96.81 98 LEU A C 1
ATOM 782 O O . LEU A 1 98 ? -3.321 8.405 3.346 1.00 96.81 98 LEU A O 1
ATOM 786 N N . LEU A 1 99 ? -2.372 7.864 5.292 1.00 96.94 99 LEU A N 1
ATOM 787 C CA . LEU A 1 99 ? -1.325 8.880 5.273 1.00 96.94 99 LEU A CA 1
ATOM 788 C C . LEU A 1 99 ? -0.051 8.276 4.687 1.00 96.94 99 LEU A C 1
ATOM 790 O O . LEU A 1 99 ? 0.180 7.089 4.859 1.00 96.94 99 LEU A O 1
ATOM 794 N N . SER A 1 100 ? 0.767 9.086 4.021 1.00 96.12 100 SER A N 1
ATOM 795 C CA . SER A 1 100 ? 2.097 8.710 3.524 1.00 96.12 100 SER A CA 1
ATOM 796 C C . SER A 1 100 ? 3.003 9.940 3.446 1.00 96.12 100 SER A C 1
ATOM 798 O O . SER A 1 100 ? 2.520 11.075 3.548 1.00 96.12 100 SER A O 1
ATOM 800 N N . GLN A 1 101 ? 4.298 9.754 3.167 1.00 95.69 101 GLN A N 1
ATOM 801 C CA . GLN A 1 101 ? 5.208 10.867 2.845 1.00 95.69 101 GLN A CA 1
ATOM 802 C C . GLN A 1 101 ? 4.751 11.697 1.626 1.00 95.69 101 GLN A C 1
ATOM 804 O O . GLN A 1 101 ? 5.187 12.835 1.452 1.00 95.69 101 GLN A O 1
ATOM 809 N N . TYR A 1 102 ? 3.870 11.144 0.784 1.00 95.31 102 TYR A N 1
ATOM 810 C CA . TYR A 1 102 ? 3.336 11.784 -0.421 1.00 95.31 102 TYR A CA 1
ATOM 811 C C . TYR A 1 102 ? 1.963 12.444 -0.201 1.00 95.31 102 TYR A C 1
ATOM 813 O O . TYR A 1 102 ? 1.393 13.006 -1.138 1.00 95.31 102 TYR A O 1
ATOM 821 N N . GLY A 1 103 ? 1.431 12.398 1.026 1.00 95.38 103 GLY A N 1
ATOM 822 C CA . GLY A 1 103 ? 0.127 12.945 1.394 1.00 95.38 103 GLY A CA 1
ATOM 823 C C . GLY A 1 103 ? -0.943 11.877 1.623 1.00 95.38 103 GLY A C 1
ATOM 824 O O . GLY A 1 103 ? -0.642 10.715 1.899 1.00 95.38 103 GLY A O 1
ATOM 825 N N . GLU A 1 104 ? -2.202 12.307 1.556 1.00 96.81 104 GLU A N 1
ATOM 826 C CA . GLU A 1 104 ? -3.375 11.472 1.823 1.00 96.81 104 GLU A CA 1
ATOM 827 C C . GLU A 1 104 ? -3.781 10.637 0.601 1.00 96.81 104 GLU A C 1
ATOM 829 O O . GLU A 1 104 ? -3.882 11.146 -0.518 1.00 96.81 104 GLU A O 1
ATOM 834 N N . ILE A 1 105 ? -4.075 9.359 0.833 1.00 97.00 105 ILE A N 1
ATOM 835 C CA . ILE A 1 105 ? -4.519 8.387 -0.166 1.00 97.00 105 ILE A CA 1
ATOM 836 C C . ILE A 1 105 ? -5.908 7.909 0.246 1.00 97.00 105 ILE A C 1
ATOM 838 O O . ILE A 1 105 ? -6.081 7.289 1.297 1.00 97.00 105 ILE A O 1
ATOM 842 N N . GLN A 1 106 ? -6.913 8.203 -0.577 1.00 96.44 106 GLN A N 1
ATOM 843 C CA . GLN A 1 106 ? -8.272 7.745 -0.307 1.00 96.44 106 GLN A CA 1
ATOM 844 C C . GLN A 1 106 ? -8.408 6.258 -0.600 1.00 96.44 106 GLN A C 1
ATOM 846 O O . GLN A 1 106 ? -8.000 5.789 -1.664 1.00 96.44 106 GLN A O 1
ATOM 851 N N . LEU A 1 107 ? -8.998 5.535 0.347 1.00 96.25 107 LEU A N 1
ATOM 852 C CA . LEU A 1 107 ? -9.190 4.098 0.243 1.00 96.25 107 LEU A CA 1
ATOM 853 C C . LEU A 1 107 ? -10.420 3.763 -0.601 1.00 96.25 107 LEU A C 1
ATOM 855 O O . LEU A 1 107 ? -11.444 4.446 -0.557 1.00 96.25 107 LEU A O 1
ATOM 859 N N . SER A 1 108 ? -10.313 2.687 -1.374 1.00 94.50 108 SER A N 1
ATOM 860 C CA . SER A 1 108 ? -11.443 2.064 -2.055 1.00 94.50 108 SER A CA 1
ATOM 861 C C . SER A 1 108 ? -12.064 0.975 -1.180 1.00 94.50 108 SER A C 1
ATOM 863 O O . SER A 1 108 ? -11.481 0.535 -0.190 1.00 94.50 108 SER A O 1
ATOM 865 N N . ILE A 1 109 ? -13.268 0.531 -1.547 1.00 93.81 109 ILE A N 1
ATOM 866 C CA . ILE A 1 109 ? -13.899 -0.632 -0.915 1.00 93.81 109 ILE A CA 1
ATOM 867 C C . ILE A 1 109 ? -13.029 -1.865 -1.177 1.00 93.81 109 ILE A C 1
ATOM 869 O O . ILE A 1 109 ? -12.570 -2.072 -2.302 1.00 93.81 109 ILE A O 1
ATOM 873 N N . ALA A 1 110 ? -12.841 -2.691 -0.148 1.00 96.62 110 ALA A N 1
ATOM 874 C CA . ALA A 1 110 ? -12.080 -3.922 -0.271 1.00 96.62 110 ALA A CA 1
ATOM 875 C C . ALA A 1 110 ? -12.738 -4.922 -1.236 1.00 96.62 110 ALA A C 1
ATOM 877 O O . ALA A 1 110 ? -13.960 -5.084 -1.272 1.00 96.62 110 ALA A O 1
ATOM 878 N N . THR A 1 111 ? -11.908 -5.623 -2.003 1.00 97.25 111 THR A N 1
ATOM 879 C CA . THR A 1 111 ? -12.322 -6.665 -2.955 1.00 97.25 111 THR A CA 1
ATOM 880 C C . THR A 1 111 ? -11.536 -7.957 -2.720 1.00 97.25 111 THR A C 1
ATOM 882 O O . THR A 1 111 ? -10.527 -7.928 -2.022 1.00 97.25 111 THR A O 1
ATOM 885 N N . PRO A 1 112 ? -11.954 -9.111 -3.261 1.00 96.62 112 PRO A N 1
ATOM 886 C CA . PRO A 1 112 ? -11.121 -10.308 -3.213 1.00 96.62 112 PRO A CA 1
ATOM 887 C C . PRO A 1 112 ? -9.752 -10.064 -3.861 1.00 96.62 112 PRO A C 1
ATOM 889 O O . PRO A 1 112 ? -9.663 -9.409 -4.901 1.00 96.62 112 PRO A O 1
ATOM 892 N N . ILE A 1 113 ? -8.695 -10.604 -3.253 1.00 96.31 113 ILE A N 1
ATOM 893 C CA . ILE A 1 113 ? -7.335 -10.523 -3.794 1.00 96.31 113 ILE A CA 1
ATOM 894 C C . ILE A 1 113 ? -7.272 -11.173 -5.193 1.00 96.31 113 ILE A C 1
ATOM 896 O O . ILE A 1 113 ? -7.797 -12.273 -5.384 1.00 96.31 113 ILE A O 1
ATOM 900 N N . PRO A 1 114 ? -6.674 -10.509 -6.201 1.00 96.94 114 PRO A N 1
ATOM 901 C CA . PRO A 1 114 ? -6.589 -11.062 -7.546 1.00 96.94 114 PRO A CA 1
ATOM 902 C C . PRO A 1 114 ? -5.633 -12.259 -7.609 1.00 96.94 114 PRO A C 1
ATOM 904 O O . PRO A 1 114 ? -4.570 -12.247 -6.988 1.00 96.94 114 PRO A O 1
ATOM 907 N N . ASP A 1 115 ? -5.952 -13.239 -8.463 1.00 96.56 115 ASP A N 1
ATOM 908 C CA . ASP A 1 115 ? -5.183 -14.483 -8.651 1.00 96.56 115 ASP A CA 1
ATOM 909 C C . ASP A 1 115 ? -3.680 -14.275 -8.874 1.00 96.56 115 ASP A C 1
ATOM 911 O O . ASP A 1 115 ? -2.881 -15.138 -8.523 1.00 96.56 115 ASP A O 1
ATOM 915 N N . ARG A 1 116 ? -3.275 -13.160 -9.498 1.00 97.38 116 ARG A N 1
ATOM 916 C CA . ARG A 1 116 ? -1.853 -12.857 -9.717 1.00 97.38 116 ARG A CA 1
ATOM 917 C C . ARG A 1 116 ? -1.111 -12.585 -8.407 1.00 97.38 116 ARG A C 1
ATOM 919 O O . ARG A 1 116 ? 0.013 -13.039 -8.2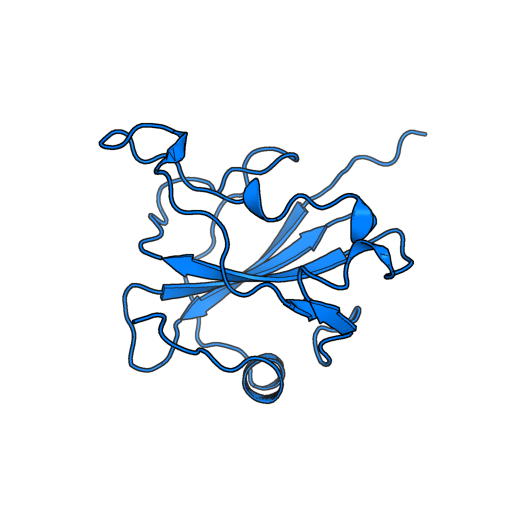79 1.00 97.38 116 ARG A O 1
ATOM 926 N N . LEU A 1 117 ? -1.747 -11.897 -7.454 1.00 97.25 117 LEU A N 1
ATOM 927 C CA . LEU A 1 117 ? -1.146 -11.569 -6.161 1.00 97.25 117 LEU A CA 1
ATOM 928 C C . LEU A 1 117 ? -1.171 -12.782 -5.232 1.00 97.25 117 LEU A C 1
ATOM 930 O O . LEU A 1 117 ? -0.170 -13.054 -4.586 1.00 97.25 117 LEU A O 1
ATOM 934 N N . LEU A 1 118 ? -2.246 -13.579 -5.267 1.00 94.69 118 LEU A N 1
ATOM 935 C CA . LEU A 1 118 ? -2.346 -14.854 -4.535 1.00 94.69 118 LEU A CA 1
ATOM 936 C C . LEU A 1 118 ? -1.223 -15.855 -4.842 1.00 94.69 118 LEU A C 1
ATOM 938 O O . LEU A 1 118 ? -1.030 -16.802 -4.093 1.00 94.69 118 LEU A O 1
ATOM 942 N N . LYS A 1 119 ? -0.541 -15.712 -5.982 1.00 95.31 119 LYS A N 1
ATOM 943 C CA . LYS A 1 119 ? 0.551 -16.606 -6.389 1.00 95.31 119 LYS A CA 1
ATOM 944 C C . LYS A 1 119 ? 1.920 -16.167 -5.882 1.00 95.31 119 LYS A C 1
ATOM 946 O O . LYS A 1 119 ? 2.863 -16.939 -6.027 1.00 95.31 119 LYS A O 1
ATOM 951 N N . ILE A 1 120 ? 2.041 -14.931 -5.404 1.00 96.25 120 ILE A N 1
ATOM 952 C CA . ILE A 1 120 ? 3.334 -14.300 -5.110 1.00 96.25 120 ILE A CA 1
ATOM 953 C C . ILE A 1 120 ? 3.399 -13.638 -3.733 1.00 96.25 120 ILE A C 1
ATOM 955 O O . ILE A 1 120 ? 4.492 -13.297 -3.298 1.00 96.25 120 ILE A O 1
ATOM 959 N N . ILE A 1 121 ? 2.256 -13.441 -3.073 1.00 94.31 121 ILE A N 1
ATOM 960 C CA . ILE A 1 121 ? 2.151 -12.908 -1.717 1.00 94.31 121 ILE A CA 1
ATOM 961 C C . ILE A 1 121 ? 1.333 -13.900 -0.901 1.00 94.31 121 ILE A C 1
ATOM 963 O O . ILE A 1 121 ? 0.155 -14.129 -1.191 1.00 94.31 121 ILE A O 1
ATOM 967 N N . ASP A 1 122 ? 1.963 -14.435 0.135 1.00 88.06 122 ASP A N 1
ATOM 968 C CA . ASP A 1 122 ? 1.312 -15.220 1.172 1.00 88.06 122 ASP A CA 1
ATOM 969 C C . ASP A 1 122 ? 1.168 -14.346 2.417 1.00 88.06 122 ASP A C 1
ATOM 971 O O . ASP A 1 122 ? 2.059 -13.574 2.749 1.00 88.06 122 ASP A O 1
ATOM 975 N N . PHE A 1 123 ? 0.029 -14.441 3.099 1.00 83.38 123 PHE A N 1
ATOM 976 C CA . PHE A 1 123 ? -0.136 -13.776 4.385 1.00 83.38 123 PHE A CA 1
ATOM 977 C C . PHE A 1 123 ? 0.367 -14.693 5.502 1.00 83.38 123 PHE A C 1
ATOM 979 O O . PHE A 1 123 ? -0.206 -15.766 5.719 1.00 83.38 123 PHE A O 1
ATOM 986 N N . GLU A 1 124 ? 1.374 -14.240 6.247 1.00 76.56 124 GLU A N 1
ATOM 987 C CA . GLU A 1 124 ? 1.807 -14.876 7.490 1.00 76.56 124 GLU A CA 1
ATOM 988 C C . GLU A 1 124 ? 1.332 -14.050 8.700 1.00 76.56 124 GLU A C 1
ATOM 990 O O . GLU A 1 124 ? 1.689 -12.878 8.832 1.00 76.56 124 GLU A O 1
ATOM 995 N N . PRO A 1 125 ? 0.504 -14.613 9.601 1.00 70.00 125 PRO A N 1
ATOM 996 C CA . PRO A 1 125 ? 0.144 -13.919 10.827 1.00 70.00 125 PRO A CA 1
ATOM 997 C C . PRO A 1 125 ? 1.372 -13.766 11.730 1.00 70.00 125 PRO A C 1
ATOM 999 O O . PRO A 1 125 ? 2.054 -14.744 12.028 1.00 70.00 125 PRO A O 1
ATOM 1002 N N . VAL A 1 126 ? 1.619 -12.543 12.202 1.00 65.12 126 VAL A N 1
ATOM 1003 C CA . VAL A 1 126 ? 2.589 -12.293 13.276 1.00 65.12 126 VAL A CA 1
ATOM 1004 C C . VAL A 1 126 ? 1.953 -12.687 14.608 1.00 65.12 126 VAL A C 1
ATOM 1006 O O . VAL A 1 126 ? 0.914 -12.129 14.971 1.00 65.12 126 VAL A O 1
ATOM 1009 N N . ASP A 1 127 ? 2.564 -13.654 15.298 1.00 53.03 127 ASP A N 1
ATOM 1010 C CA . ASP A 1 127 ? 2.223 -14.068 16.672 1.00 53.03 127 ASP A CA 1
ATOM 1011 C C . ASP A 1 127 ? 2.558 -12.990 17.723 1.00 53.03 127 ASP A C 1
ATOM 1013 O O . ASP A 1 127 ? 3.628 -12.341 17.614 1.00 53.03 127 ASP A O 1
#

Sequence (127 aa):
MESKLTVQLLGVYTINGVSDIHLLELNISSSPSDVDVSSFTQKDDKLPKDSWQTAYDEHFLNDDGTEVIGTYLEHDSLIGDKTRIAFFMYFIDFNKPLLSQYGEIQLSIATPIPDRLLKIIDFEPVD

Foldseek 3Di:
DPDQWDKDWPAWADDPPDHFKIKTKIKIQAQLLVFPQQQFFFDDPVDDPVPTWTWAFKFWADPVRQEGPDTPVCSNVGDDRMTIMMTMTGRDDLVAFTGGPSGTHHHDDYDHDDPSNVVHDDDDDDD